Protein AF-A0A3D3KKY5-F1 (afdb_monomer_lite)

Radius of gyration: 15.51 Å; chains: 1; bounding box: 36×43×37 Å

Foldseek 3Di:
DDDPDDPVVLVVLLVCCVVPVAGPLVVQLPPAPPLQFLDDDPQQWTKGQGQPHQEFLKIKTGHPDAQFQAPVPDDPVSVVRVVVSCVLSVVLLCVVQVVLVHDWDWDKDWGGGPSGHTMIIIGTCSDDDDPCVVVVHGDYPDGSNVSSVSSNVRRD

Structure (mmCIF, N/CA/C/O backbone):
data_AF-A0A3D3KKY5-F1
#
_entry.id   AF-A0A3D3KKY5-F1
#
loop_
_atom_site.group_PDB
_atom_site.id
_atom_site.type_symbol
_atom_site.label_atom_id
_atom_site.label_alt_id
_atom_site.label_comp_id
_atom_site.label_asym_id
_atom_site.label_entity_id
_atom_site.label_seq_id
_atom_site.pdbx_PDB_ins_code
_atom_site.Cartn_x
_atom_site.Cartn_y
_atom_site.Cartn_z
_atom_site.occupancy
_atom_site.B_iso_or_equiv
_atom_site.auth_seq_id
_atom_site.auth_comp_id
_atom_site.auth_asym_id
_atom_site.auth_atom_id
_atom_site.pdbx_PDB_model_num
ATOM 1 N N . MET A 1 1 ? 15.206 19.505 8.823 1.00 45.88 1 MET A N 1
ATOM 2 C CA . MET A 1 1 ? 14.546 20.657 8.173 1.00 45.88 1 MET A CA 1
ATOM 3 C C . MET A 1 1 ? 13.128 20.709 8.716 1.00 45.88 1 MET A C 1
ATOM 5 O O . MET A 1 1 ? 12.367 19.796 8.438 1.00 45.88 1 MET A O 1
ATOM 9 N N . HIS A 1 2 ? 12.813 21.689 9.562 1.00 54.50 2 HIS A N 1
ATOM 10 C CA . HIS A 1 2 ? 11.450 21.913 10.048 1.00 54.50 2 HIS A CA 1
ATOM 11 C C . HIS A 1 2 ? 10.871 23.078 9.248 1.00 54.50 2 HIS A C 1
ATOM 13 O O . HIS A 1 2 ? 11.474 24.147 9.204 1.00 54.50 2 HIS A O 1
ATOM 19 N N . THR A 1 3 ? 9.758 22.837 8.564 1.00 71.75 3 THR A N 1
ATOM 20 C CA . THR A 1 3 ? 9.011 23.839 7.799 1.00 71.75 3 THR A CA 1
ATOM 21 C C . THR A 1 3 ? 7.649 24.028 8.457 1.00 71.75 3 THR A C 1
ATOM 23 O O . THR A 1 3 ? 7.093 23.084 9.013 1.00 71.75 3 THR A O 1
ATOM 26 N N . ASN A 1 4 ? 7.129 25.253 8.428 1.00 79.50 4 ASN A N 1
ATOM 27 C CA . ASN A 1 4 ? 5.775 25.591 8.873 1.00 79.50 4 ASN A CA 1
ATOM 28 C C . ASN A 1 4 ? 4.714 25.306 7.794 1.00 79.50 4 ASN A C 1
ATOM 30 O O . ASN A 1 4 ? 3.534 25.573 8.008 1.00 79.50 4 ASN A O 1
ATOM 34 N N . ILE A 1 5 ? 5.132 24.796 6.634 1.00 83.00 5 ILE A N 1
ATOM 35 C CA . ILE A 1 5 ? 4.241 24.403 5.547 1.00 83.00 5 ILE A CA 1
ATOM 36 C C . ILE A 1 5 ? 3.731 22.993 5.837 1.00 83.00 5 ILE A C 1
ATOM 38 O O . ILE A 1 5 ? 4.520 22.054 5.978 1.00 83.00 5 ILE A O 1
ATOM 42 N N . LYS A 1 6 ? 2.405 22.851 5.922 1.00 83.25 6 LYS A N 1
ATOM 43 C CA . LYS A 1 6 ? 1.751 21.552 6.068 1.00 83.25 6 LYS A CA 1
ATOM 44 C C . LYS A 1 6 ? 2.103 20.676 4.852 1.00 83.25 6 LYS A C 1
ATOM 46 O O . LYS A 1 6 ? 2.040 21.153 3.720 1.00 83.25 6 LYS A O 1
ATOM 51 N N . PRO A 1 7 ? 2.494 19.404 5.044 1.00 84.75 7 PRO A N 1
ATOM 52 C CA . PRO A 1 7 ? 2.728 18.510 3.920 1.00 84.75 7 PRO A CA 1
ATOM 53 C C . PRO A 1 7 ? 1.460 18.339 3.081 1.00 84.75 7 PRO A C 1
ATOM 55 O O . PRO A 1 7 ? 0.400 18.034 3.622 1.00 84.75 7 PRO A O 1
ATOM 58 N N . ARG A 1 8 ? 1.587 18.430 1.754 1.00 84.62 8 ARG A N 1
ATOM 59 C CA . ARG A 1 8 ? 0.466 18.278 0.809 1.00 84.62 8 ARG A CA 1
ATOM 60 C C . ARG A 1 8 ? -0.375 17.017 1.051 1.00 84.62 8 ARG A C 1
ATOM 62 O O . ARG A 1 8 ? -1.586 17.061 0.913 1.00 84.62 8 ARG A O 1
ATOM 69 N N . ARG A 1 9 ? 0.239 15.897 1.452 1.00 85.31 9 ARG A N 1
ATOM 70 C CA . ARG A 1 9 ? -0.506 14.655 1.743 1.00 85.31 9 ARG A CA 1
ATOM 71 C C . ARG A 1 9 ? -1.465 14.780 2.925 1.00 85.31 9 ARG A C 1
ATOM 73 O O . ARG A 1 9 ? -2.542 14.206 2.879 1.00 85.31 9 ARG A O 1
ATOM 80 N N . VAL A 1 10 ? -1.099 15.565 3.937 1.00 86.50 10 VAL A N 1
ATOM 81 C CA . VAL A 1 10 ? -1.983 15.867 5.072 1.00 86.50 10 VAL A CA 1
ATOM 82 C C . VAL A 1 10 ? -3.180 16.686 4.585 1.00 86.50 10 VAL A C 1
ATOM 84 O O . VAL A 1 10 ? -4.308 16.398 4.963 1.00 86.50 10 VAL A O 1
ATOM 87 N N . GLU A 1 11 ? -2.955 17.669 3.707 1.00 88.00 11 GLU A N 1
ATOM 88 C CA . GLU A 1 11 ? -4.035 18.460 3.096 1.00 88.00 11 GLU A CA 1
ATOM 89 C C . GLU A 1 11 ? -4.955 17.604 2.214 1.00 88.00 11 GLU A C 1
ATOM 91 O O . GLU A 1 11 ? -6.171 17.777 2.245 1.00 88.00 11 GLU A O 1
ATOM 96 N N . GLU A 1 12 ? -4.394 16.660 1.452 1.00 88.12 12 GLU A N 1
ATOM 97 C CA . GLU A 1 12 ? -5.153 15.720 0.620 1.00 88.12 12 GLU A CA 1
ATOM 98 C C . GLU A 1 12 ? -6.042 14.798 1.472 1.00 88.12 12 GLU A C 1
ATOM 100 O O . GLU A 1 12 ? -7.227 14.657 1.168 1.00 88.12 12 GLU A O 1
ATOM 105 N N . ASP A 1 13 ? -5.516 14.230 2.562 1.00 88.00 13 ASP A N 1
ATOM 106 C CA . ASP A 1 13 ? -6.287 13.385 3.484 1.00 88.00 13 ASP A CA 1
ATOM 107 C C . ASP A 1 13 ? -7.379 14.191 4.224 1.00 88.00 13 ASP A C 1
ATOM 109 O O . ASP A 1 13 ? -8.525 13.743 4.340 1.00 88.00 13 ASP A O 1
ATOM 113 N N . GLU A 1 14 ? -7.069 15.411 4.684 1.00 88.44 14 GLU A N 1
ATOM 114 C CA . GLU A 1 14 ? -8.055 16.319 5.293 1.00 88.44 14 GLU A CA 1
ATOM 115 C C . GLU A 1 14 ? -9.165 16.686 4.307 1.00 88.44 14 GLU A C 1
ATOM 117 O O . GLU A 1 14 ? -10.349 16.612 4.652 1.00 88.44 14 GLU A O 1
ATOM 122 N N . GLY A 1 15 ? -8.787 17.058 3.083 1.00 89.56 15 GLY A N 1
ATOM 123 C CA . GLY A 1 15 ? -9.713 17.399 2.013 1.00 89.56 15 GLY A CA 1
ATOM 124 C C . GLY A 1 15 ? -10.599 16.217 1.631 1.00 89.56 15 GLY A C 1
ATOM 125 O O . GLY A 1 15 ? -11.807 16.386 1.472 1.00 89.56 15 GLY A O 1
ATOM 126 N N . PHE A 1 16 ? -10.042 15.004 1.559 1.00 90.00 16 PHE A N 1
ATOM 127 C CA . PHE A 1 16 ? -10.818 13.787 1.325 1.00 90.00 16 PHE A CA 1
ATOM 128 C C . PHE A 1 16 ? -11.897 13.613 2.397 1.00 90.00 16 PHE A C 1
ATOM 130 O O . PHE A 1 16 ? -13.079 13.464 2.078 1.00 90.00 16 PHE A O 1
ATOM 137 N N . ARG A 1 17 ? -11.524 13.719 3.676 1.00 87.88 17 ARG A N 1
ATOM 138 C CA . ARG A 1 17 ? -12.484 13.593 4.776 1.00 87.88 17 ARG A CA 1
ATOM 139 C C . ARG A 1 17 ? -13.569 14.666 4.733 1.00 87.88 17 ARG A C 1
ATOM 141 O O . ARG A 1 17 ? -14.735 14.346 4.946 1.00 87.88 17 ARG A O 1
ATOM 148 N N . GLN A 1 18 ? -13.207 15.919 4.461 1.00 89.31 18 GLN A N 1
ATOM 149 C CA . GLN A 1 18 ? -14.170 17.022 4.362 1.00 89.31 18 GLN A CA 1
ATOM 150 C C . GLN A 1 18 ? -15.166 16.816 3.214 1.00 89.31 18 GLN A C 1
ATOM 152 O O . GLN A 1 18 ? -16.355 17.069 3.388 1.00 89.31 18 GLN A O 1
ATOM 157 N N . ASN A 1 19 ? -14.695 16.320 2.068 1.00 90.88 19 ASN A N 1
ATOM 158 C CA . ASN A 1 19 ? -15.517 16.153 0.871 1.00 90.88 19 ASN A CA 1
ATOM 159 C C . ASN A 1 19 ? -16.406 14.901 0.914 1.00 90.88 19 ASN A C 1
ATOM 161 O O . ASN A 1 19 ? -17.516 14.926 0.387 1.00 90.88 19 ASN A O 1
ATOM 165 N N . PHE A 1 20 ? -15.931 13.809 1.523 1.00 88.50 20 PHE A N 1
ATOM 166 C CA . PHE A 1 20 ? -16.614 12.509 1.496 1.00 88.50 20 PHE A CA 1
ATOM 167 C C . PHE A 1 20 ? -17.205 12.077 2.844 1.00 88.50 20 PHE A C 1
ATOM 169 O O . PHE A 1 20 ? -17.871 11.045 2.904 1.00 88.50 20 PHE A O 1
ATOM 176 N N . GLY A 1 21 ? -16.966 12.824 3.927 1.00 87.56 21 GLY A N 1
ATOM 177 C CA . GLY A 1 21 ? -17.506 12.532 5.261 1.00 87.56 21 GLY A CA 1
ATOM 178 C C . GLY A 1 21 ? -16.975 11.243 5.902 1.00 87.56 21 GLY A C 1
ATOM 179 O O . GLY A 1 21 ? -17.534 10.782 6.892 1.00 87.56 21 GLY A O 1
ATOM 180 N N . GLN A 1 22 ? -15.913 10.653 5.350 1.00 87.38 22 GLN A N 1
ATOM 181 C CA . GLN A 1 22 ? -15.282 9.417 5.820 1.00 87.38 22 GLN A CA 1
ATOM 182 C C . GLN A 1 22 ? -13.762 9.507 5.666 1.00 87.38 22 GLN A C 1
ATOM 184 O O . GLN A 1 22 ? -13.264 10.285 4.852 1.00 87.38 22 GLN A O 1
ATOM 189 N N . ASN A 1 23 ? -13.016 8.711 6.429 1.00 86.69 23 ASN A N 1
ATOM 190 C CA . ASN A 1 23 ? -11.568 8.628 6.262 1.00 86.69 23 ASN A CA 1
ATOM 191 C C . ASN A 1 23 ? -11.185 7.786 5.034 1.00 86.69 23 ASN A C 1
ATOM 193 O O . ASN A 1 23 ? -11.965 6.977 4.521 1.00 86.69 23 ASN A O 1
ATOM 197 N N . PHE A 1 24 ? -9.956 7.986 4.565 1.00 89.00 24 PHE A N 1
ATOM 198 C CA . PHE A 1 24 ? -9.461 7.320 3.367 1.00 89.00 24 PHE A CA 1
ATOM 199 C C . PHE A 1 24 ? -9.229 5.816 3.559 1.00 89.00 24 PHE A C 1
ATOM 201 O O . PHE A 1 24 ? -9.492 5.048 2.635 1.00 89.00 24 PHE A O 1
ATOM 208 N N . SER A 1 25 ? -8.783 5.371 4.740 1.00 89.50 25 SER A N 1
ATOM 209 C CA . SER A 1 25 ? -8.558 3.944 5.014 1.00 89.50 25 SER A CA 1
ATOM 210 C C . SER A 1 25 ? -9.845 3.117 4.922 1.00 89.50 25 SER A C 1
ATOM 212 O O . SER A 1 25 ? -9.844 2.044 4.323 1.00 89.50 25 SER A O 1
ATOM 214 N N . ASP A 1 26 ? -10.959 3.626 5.442 1.00 88.31 26 ASP A N 1
ATOM 215 C CA . ASP A 1 26 ? -12.263 2.961 5.389 1.00 88.31 26 ASP A CA 1
ATOM 216 C C . ASP A 1 26 ? -12.826 2.989 3.970 1.00 88.31 26 ASP A C 1
ATOM 218 O O . ASP A 1 26 ? -13.361 1.988 3.489 1.00 88.31 26 ASP A O 1
ATOM 222 N N . TYR A 1 27 ? -12.660 4.118 3.274 1.00 91.62 27 TYR A N 1
ATOM 223 C CA . TYR A 1 27 ? -13.024 4.225 1.867 1.00 91.62 27 TYR A CA 1
ATOM 224 C C . TYR A 1 27 ? -12.283 3.183 1.025 1.00 91.62 27 TYR A C 1
ATOM 226 O O . TYR A 1 27 ? -12.919 2.410 0.311 1.00 91.62 27 TYR A O 1
ATOM 234 N N .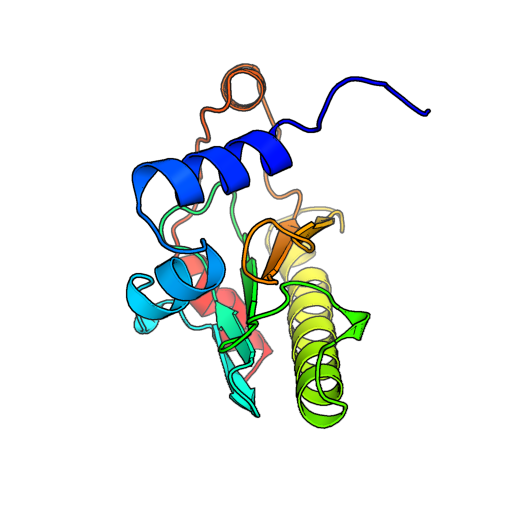 ILE A 1 28 ? -10.952 3.110 1.127 1.00 93.31 28 ILE A N 1
ATOM 235 C CA . ILE A 1 28 ? -10.168 2.213 0.276 1.00 93.31 28 ILE A CA 1
ATOM 236 C C . ILE A 1 28 ? -10.413 0.740 0.620 1.00 93.31 28 ILE A C 1
ATOM 238 O O . ILE A 1 28 ? -10.414 -0.096 -0.277 1.00 93.31 28 ILE A O 1
ATOM 242 N N . LEU A 1 29 ? -10.694 0.402 1.883 1.00 91.56 29 LEU A N 1
ATOM 243 C CA . LEU A 1 29 ? -11.071 -0.962 2.270 1.00 91.56 29 LEU A CA 1
ATOM 244 C C . LEU A 1 29 ? -12.403 -1.419 1.667 1.00 91.56 29 LEU A C 1
ATOM 246 O O . LEU A 1 29 ? -12.591 -2.627 1.498 1.00 91.56 29 LEU A O 1
ATOM 250 N N . ARG A 1 30 ? -13.318 -0.484 1.383 1.00 91.81 30 ARG A N 1
ATOM 251 C CA . ARG A 1 30 ? -14.632 -0.761 0.791 1.00 91.81 30 ARG A CA 1
ATOM 252 C C . ARG A 1 30 ? -14.602 -0.731 -0.735 1.00 91.81 30 ARG A C 1
ATOM 254 O O . ARG A 1 30 ? -15.181 -1.611 -1.360 1.00 91.81 30 ARG A O 1
ATOM 261 N N . GLU A 1 31 ? -13.955 0.277 -1.313 1.00 95.38 31 GLU A N 1
ATOM 262 C CA . GLU A 1 31 ? -14.016 0.544 -2.754 1.00 95.38 31 GLU A CA 1
ATOM 263 C C . GLU A 1 31 ? -12.904 -0.144 -3.554 1.00 95.38 31 GLU A C 1
ATOM 265 O O . GLU A 1 31 ? -13.049 -0.318 -4.763 1.00 95.38 31 GLU A O 1
ATOM 270 N N . ASN A 1 32 ? -11.781 -0.531 -2.933 1.00 97.19 32 ASN A N 1
ATOM 271 C CA . ASN A 1 32 ? -10.720 -1.205 -3.679 1.00 97.19 32 ASN A CA 1
ATOM 272 C C . ASN A 1 32 ? -11.191 -2.602 -4.121 1.00 97.19 32 ASN A C 1
ATOM 274 O O . ASN A 1 32 ? -11.586 -3.398 -3.262 1.00 97.19 32 ASN A O 1
ATOM 278 N N . PRO A 1 33 ? -11.115 -2.941 -5.423 1.00 97.19 33 PRO A N 1
ATOM 279 C CA . PRO A 1 33 ? -11.511 -4.256 -5.911 1.00 97.19 33 PRO A CA 1
ATOM 280 C C . PRO A 1 33 ? -10.806 -5.383 -5.154 1.00 97.19 33 PRO A C 1
ATOM 282 O O . PRO A 1 33 ? -9.586 -5.370 -4.985 1.00 97.19 33 PRO A O 1
ATOM 285 N N . GLY A 1 34 ? -11.571 -6.389 -4.717 1.00 95.94 34 GLY A N 1
ATOM 286 C CA . GLY A 1 34 ? -11.035 -7.500 -3.921 1.00 95.94 34 GLY A CA 1
ATOM 287 C C . GLY A 1 34 ? -9.965 -8.314 -4.655 1.00 95.94 34 GLY A C 1
ATOM 288 O O . GLY A 1 34 ? -9.063 -8.874 -4.031 1.00 95.94 34 GLY A O 1
ATOM 289 N N . GLU A 1 35 ? -10.003 -8.323 -5.988 1.00 97.06 35 GLU A N 1
ATOM 290 C CA . GLU A 1 35 ? -8.968 -8.939 -6.817 1.00 97.06 35 GLU A CA 1
ATOM 291 C C . GLU A 1 35 ? -7.593 -8.279 -6.647 1.00 97.06 35 GLU A C 1
ATOM 293 O O . GLU A 1 35 ? -6.589 -8.973 -6.819 1.00 97.06 35 GLU A O 1
ATOM 298 N N . TYR A 1 36 ? -7.536 -7.016 -6.196 1.00 98.00 36 TYR A N 1
ATOM 299 C CA . TYR A 1 36 ? -6.301 -6.288 -5.888 1.00 98.00 36 TYR A CA 1
ATOM 300 C C . TYR A 1 36 ? -5.807 -6.444 -4.445 1.00 98.00 36 TYR A C 1
ATOM 302 O O . TYR A 1 36 ? -4.801 -5.844 -4.053 1.00 98.00 36 TYR A O 1
ATOM 310 N N . THR A 1 37 ? -6.460 -7.283 -3.642 1.00 97.69 37 THR A N 1
ATOM 311 C CA . THR A 1 37 ? -5.953 -7.657 -2.320 1.00 97.69 37 THR A CA 1
ATOM 312 C C . THR A 1 37 ? -4.809 -8.650 -2.462 1.00 97.69 37 THR A C 1
ATOM 314 O O . THR A 1 37 ? -5.024 -9.811 -2.794 1.00 97.69 37 THR A O 1
ATOM 317 N N . ILE A 1 38 ? -3.578 -8.239 -2.173 1.00 97.81 38 ILE A N 1
ATOM 318 C CA . ILE A 1 38 ? -2.422 -9.142 -2.206 1.00 97.81 38 ILE A CA 1
ATOM 319 C C . ILE A 1 38 ? -2.604 -10.244 -1.160 1.00 97.81 38 ILE A C 1
ATOM 321 O O . ILE A 1 38 ? -2.487 -11.425 -1.487 1.00 97.81 38 ILE A O 1
ATOM 325 N N . LYS A 1 39 ? -2.896 -9.849 0.086 1.00 97.75 39 LYS A N 1
ATOM 326 C CA . LYS A 1 39 ? -3.037 -10.757 1.227 1.00 97.75 39 LYS A CA 1
ATOM 327 C C . LYS A 1 39 ? -3.857 -10.119 2.344 1.00 97.75 39 LYS A C 1
ATOM 329 O O . LYS A 1 39 ? -3.625 -8.966 2.713 1.00 97.75 39 LYS A O 1
ATOM 334 N N . GLU A 1 40 ? -4.772 -10.895 2.910 1.00 96.75 40 GLU A N 1
ATOM 335 C CA . GLU A 1 40 ? -5.437 -10.560 4.167 1.00 96.75 40 GLU A CA 1
ATOM 336 C C . GLU A 1 40 ? -4.673 -11.187 5.335 1.00 96.75 40 GLU A C 1
ATOM 338 O O . GLU A 1 40 ? -4.241 -12.340 5.272 1.00 96.75 40 GLU A O 1
ATOM 343 N N . TYR A 1 41 ? -4.488 -10.410 6.397 1.00 95.19 41 TYR A N 1
ATOM 344 C CA . TYR A 1 41 ? -3.942 -10.883 7.664 1.00 95.19 41 TYR A CA 1
ATOM 345 C C . TYR A 1 41 ? -5.094 -10.981 8.679 1.00 95.19 41 TYR A C 1
ATOM 347 O O . TYR A 1 41 ? -6.251 -11.159 8.303 1.00 95.19 41 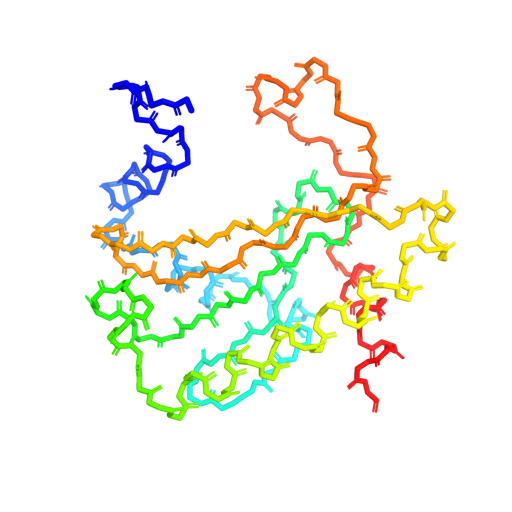TYR A O 1
ATOM 355 N N . GLY A 1 42 ? -4.808 -10.883 9.978 1.00 92.88 42 GLY A N 1
ATOM 356 C CA . GLY A 1 42 ? -5.841 -10.796 11.011 1.00 92.88 42 GLY A CA 1
ATOM 357 C C . GLY A 1 42 ? -6.125 -9.361 11.459 1.00 92.88 42 GLY A C 1
ATOM 358 O O . GLY A 1 42 ? -5.390 -8.430 11.134 1.00 92.88 42 GLY A O 1
ATOM 359 N N . HIS A 1 43 ? -7.197 -9.198 12.242 1.00 91.50 43 HIS A N 1
ATOM 360 C CA . HIS A 1 43 ? -7.624 -7.920 12.838 1.00 91.50 43 HIS A CA 1
ATOM 361 C C . HIS A 1 43 ? -7.736 -6.764 11.835 1.00 91.50 43 HIS A C 1
ATOM 363 O O . HIS A 1 43 ? -7.287 -5.654 12.104 1.00 91.50 43 HIS A O 1
ATOM 369 N N . GLY A 1 44 ? -8.319 -7.038 10.665 1.00 91.44 44 GLY A N 1
ATOM 370 C CA . GLY A 1 44 ? -8.606 -6.002 9.675 1.00 91.44 44 GLY A CA 1
ATOM 371 C C . GLY A 1 44 ? -7.384 -5.454 8.937 1.00 91.44 44 GLY A C 1
ATOM 372 O O . GLY A 1 44 ? -7.524 -4.482 8.203 1.00 91.44 44 GLY A O 1
ATOM 373 N N . VAL A 1 45 ? -6.200 -6.054 9.105 1.00 95.12 45 VAL A N 1
ATOM 374 C CA . VAL A 1 45 ? -4.993 -5.671 8.364 1.00 95.12 45 VAL A CA 1
ATOM 375 C C . VAL A 1 45 ? -5.002 -6.330 6.984 1.00 95.12 45 VAL A C 1
ATOM 377 O O . VAL A 1 45 ? -5.047 -7.559 6.869 1.00 95.12 45 VAL A O 1
ATOM 380 N N . ARG A 1 46 ? -4.912 -5.524 5.925 1.00 96.69 46 ARG A N 1
ATOM 381 C CA . ARG A 1 46 ? -4.828 -5.984 4.531 1.00 96.69 46 ARG A CA 1
ATOM 382 C C . ARG A 1 46 ? -3.641 -5.351 3.819 1.00 96.69 46 ARG A C 1
ATOM 384 O O . ARG A 1 46 ? -3.405 -4.155 3.957 1.00 96.69 46 ARG A O 1
ATOM 391 N N . LEU A 1 47 ? -2.931 -6.149 3.027 1.00 98.06 47 LEU A N 1
ATOM 392 C CA . LEU A 1 47 ? -1.967 -5.669 2.039 1.00 98.06 47 LEU A CA 1
ATOM 393 C C . LEU A 1 47 ? -2.651 -5.674 0.669 1.00 98.06 47 LEU A C 1
ATOM 395 O O . LEU A 1 47 ? -3.114 -6.722 0.212 1.00 98.06 47 LEU A O 1
ATOM 399 N N . ILE A 1 48 ? -2.721 -4.514 0.024 1.00 98.12 48 ILE A N 1
ATOM 400 C CA . ILE A 1 48 ? -3.438 -4.304 -1.238 1.00 98.12 48 ILE A CA 1
ATOM 401 C C . ILE A 1 48 ? -2.556 -3.577 -2.255 1.00 98.12 48 ILE A C 1
ATOM 403 O O . ILE A 1 48 ? -1.605 -2.889 -1.887 1.00 98.12 48 ILE A O 1
ATOM 407 N N . VAL A 1 49 ? -2.917 -3.677 -3.530 1.00 98.06 49 VAL A N 1
ATOM 408 C CA . VAL A 1 49 ? -2.538 -2.691 -4.548 1.00 98.06 49 VAL A CA 1
ATOM 409 C C . VAL A 1 49 ? -3.739 -1.763 -4.757 1.00 98.06 49 VAL A C 1
ATOM 411 O O . VAL A 1 49 ? -4.847 -2.264 -4.967 1.00 98.06 49 VAL A O 1
ATOM 414 N N . PRO A 1 50 ? -3.580 -0.432 -4.678 1.00 97.00 50 PRO A N 1
ATOM 415 C CA . PRO A 1 50 ? -4.684 0.480 -4.949 1.00 97.00 50 PRO A CA 1
ATOM 416 C C . PRO A 1 50 ? -5.014 0.523 -6.445 1.00 97.00 50 PRO A C 1
ATOM 418 O O . PRO A 1 50 ? -4.113 0.584 -7.284 1.00 97.00 50 PRO A O 1
ATOM 421 N N . TYR A 1 51 ? -6.306 0.591 -6.783 1.00 95.62 51 TYR A N 1
ATOM 422 C CA . TYR A 1 51 ? -6.773 0.700 -8.175 1.00 95.62 51 TYR A CA 1
ATOM 423 C C . TYR A 1 51 ? -6.274 1.964 -8.910 1.00 95.62 51 TYR A C 1
ATOM 425 O O . TYR A 1 51 ? -6.239 1.990 -10.135 1.00 95.62 51 TYR A O 1
ATOM 433 N N . PHE A 1 52 ? -5.847 2.997 -8.177 1.00 93.19 52 PHE A N 1
ATOM 434 C CA . PHE A 1 52 ? -5.243 4.244 -8.683 1.00 93.19 52 PHE A CA 1
ATOM 435 C C . PHE A 1 52 ? -3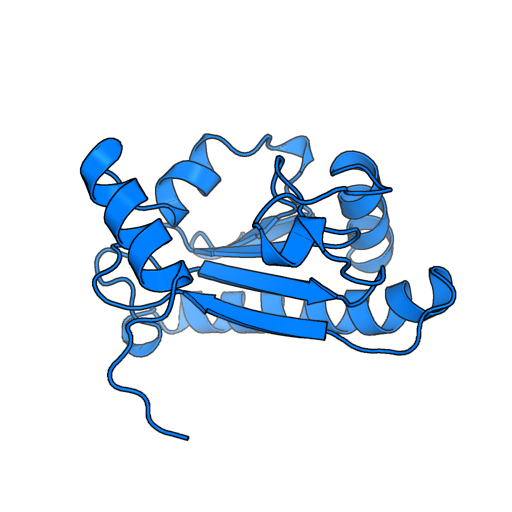.716 4.274 -8.489 1.00 93.19 52 PHE A C 1
ATOM 437 O O . PHE A 1 52 ? -3.128 5.265 -8.051 1.00 93.19 52 PHE A O 1
ATOM 444 N N . MET A 1 53 ? -3.045 3.159 -8.765 1.00 93.12 53 MET A N 1
ATOM 445 C CA . MET A 1 53 ? -1.596 3.035 -8.636 1.00 93.12 53 MET A CA 1
ATOM 446 C C . MET A 1 53 ? -0.831 4.178 -9.339 1.00 93.12 53 MET A C 1
ATOM 448 O O . MET A 1 53 ? -0.998 4.427 -10.528 1.00 93.12 53 MET A O 1
ATOM 452 N N . ARG A 1 54 ? 0.059 4.855 -8.598 1.00 89.44 54 ARG A N 1
ATOM 453 C CA . ARG A 1 54 ? 0.841 6.001 -9.109 1.00 89.44 54 ARG A CA 1
ATOM 454 C C . ARG A 1 54 ? 2.103 5.590 -9.868 1.00 89.44 54 ARG A C 1
ATOM 456 O O . ARG A 1 54 ? 2.650 6.371 -10.634 1.00 89.44 54 ARG A O 1
ATOM 463 N N . ARG A 1 55 ? 2.610 4.394 -9.582 1.00 91.25 55 ARG A N 1
ATOM 464 C CA . ARG A 1 55 ? 3.843 3.815 -10.127 1.00 91.25 55 ARG A CA 1
ATOM 465 C C . ARG A 1 55 ? 3.790 2.293 -9.949 1.00 91.25 55 ARG A C 1
ATOM 467 O O . ARG A 1 55 ? 3.150 1.867 -8.988 1.00 91.25 55 ARG A O 1
ATOM 474 N N . PRO A 1 56 ? 4.444 1.494 -10.804 1.00 94.31 56 PRO A N 1
ATOM 475 C CA . PRO A 1 56 ? 4.499 0.043 -10.635 1.00 94.31 56 PRO A CA 1
ATOM 476 C C . PRO A 1 56 ? 4.873 -0.380 -9.205 1.00 94.31 56 PRO A C 1
ATOM 478 O O . PRO A 1 56 ? 5.684 0.276 -8.553 1.00 94.31 56 PRO A O 1
ATOM 481 N N . LEU A 1 57 ? 4.279 -1.475 -8.721 1.00 95.62 57 LEU A N 1
ATOM 482 C CA . LEU A 1 57 ? 4.489 -1.995 -7.362 1.00 95.62 57 LEU A CA 1
ATOM 483 C C . LEU A 1 57 ? 4.090 -1.034 -6.224 1.00 95.62 57 LEU A C 1
ATOM 485 O O . LEU A 1 57 ? 4.532 -1.209 -5.092 1.00 95.62 57 LEU A O 1
ATOM 489 N N . HIS A 1 58 ? 3.241 -0.031 -6.477 1.00 96.25 58 HIS A N 1
ATOM 490 C CA . HIS A 1 58 ? 2.598 0.694 -5.381 1.00 96.25 58 HIS A CA 1
ATOM 491 C C . HIS A 1 58 ? 1.751 -0.290 -4.570 1.00 96.25 58 HIS A C 1
ATOM 493 O O . HIS A 1 58 ? 0.828 -0.905 -5.103 1.00 96.25 58 HIS A O 1
ATOM 499 N N . ALA A 1 59 ? 2.042 -0.415 -3.282 1.00 97.75 59 ALA A N 1
ATOM 500 C CA . ALA A 1 59 ? 1.255 -1.224 -2.367 1.00 97.75 59 ALA A CA 1
ATOM 501 C C . ALA A 1 59 ? 0.817 -0.391 -1.166 1.00 97.75 59 ALA A C 1
ATOM 503 O O . ALA A 1 59 ? 1.453 0.604 -0.818 1.00 97.75 59 ALA A O 1
ATOM 504 N N . MET A 1 60 ? -0.264 -0.813 -0.521 1.00 97.69 60 MET A N 1
ATOM 505 C CA . MET A 1 60 ? -0.755 -0.205 0.704 1.00 97.69 60 MET A CA 1
ATOM 506 C C . MET A 1 60 ? -1.015 -1.266 1.766 1.00 97.69 60 MET A C 1
ATOM 508 O O . MET A 1 60 ? -1.604 -2.306 1.472 1.00 97.69 60 MET A O 1
ATOM 512 N N . ILE A 1 61 ? -0.620 -0.987 3.007 1.00 97.31 61 ILE A N 1
ATOM 513 C CA . ILE A 1 61 ? -1.116 -1.719 4.173 1.00 97.31 61 ILE A CA 1
ATOM 514 C C . ILE A 1 61 ? -2.213 -0.872 4.800 1.00 97.31 61 ILE A C 1
ATOM 516 O O . ILE A 1 61 ? -1.965 0.258 5.217 1.00 97.31 61 ILE A O 1
ATOM 520 N N . VAL A 1 62 ? -3.422 -1.414 4.856 1.00 95.00 62 VAL A N 1
ATOM 521 C CA . VAL A 1 62 ? -4.596 -0.720 5.384 1.00 95.00 62 VAL A CA 1
ATOM 522 C C . VAL A 1 62 ? -5.133 -1.497 6.573 1.00 95.00 62 VAL A C 1
ATOM 524 O O . VAL A 1 62 ? -5.136 -2.730 6.569 1.00 95.00 62 VAL A O 1
ATOM 527 N N . VAL A 1 63 ? -5.549 -0.773 7.605 1.00 91.94 63 VAL A N 1
ATOM 528 C CA . VAL A 1 63 ? -6.028 -1.336 8.865 1.00 91.94 63 VAL A CA 1
ATOM 529 C C . VAL A 1 63 ? -7.470 -0.886 9.071 1.00 91.94 63 VAL A C 1
ATOM 531 O O . VAL A 1 63 ? -7.740 0.313 9.114 1.00 91.94 63 VAL A O 1
ATOM 534 N N . ALA A 1 64 ? -8.389 -1.845 9.165 1.00 85.56 64 ALA A N 1
ATOM 535 C CA . ALA A 1 64 ? -9.797 -1.572 9.439 1.00 85.56 64 ALA A CA 1
ATOM 536 C C . ALA A 1 64 ? -10.014 -1.105 10.888 1.00 85.56 64 ALA A C 1
ATOM 538 O O . ALA A 1 64 ? -9.296 -1.543 11.786 1.00 85.56 64 ALA A O 1
ATOM 539 N N . ASP A 1 65 ? -11.051 -0.288 11.100 1.00 69.94 65 ASP A N 1
ATOM 540 C CA . ASP A 1 65 ? -11.528 0.151 12.422 1.00 69.94 65 ASP A CA 1
ATOM 541 C C . ASP A 1 65 ? -10.476 0.914 13.252 1.00 69.94 65 ASP A C 1
ATOM 543 O O . ASP A 1 65 ? -10.106 0.543 14.366 1.00 69.94 65 ASP A O 1
ATOM 547 N N . ASN A 1 66 ? -9.982 2.020 12.688 1.00 64.81 66 ASN A N 1
ATOM 548 C CA . ASN A 1 66 ? -9.008 2.901 13.331 1.00 64.81 66 ASN A CA 1
ATOM 549 C C . ASN A 1 66 ? -9.627 4.232 13.752 1.00 64.81 66 ASN A C 1
ATOM 551 O O . ASN A 1 66 ? -9.202 5.294 13.302 1.00 64.81 66 ASN A O 1
ATOM 555 N N . SER A 1 67 ? -10.582 4.171 14.683 1.00 64.44 67 SER A N 1
ATOM 556 C CA . SER A 1 67 ? -11.267 5.344 15.259 1.00 64.44 67 SER A CA 1
ATOM 557 C C . SER A 1 67 ? -10.335 6.475 15.714 1.00 64.44 67 SER A C 1
ATOM 559 O O . SER A 1 67 ? -10.738 7.635 15.716 1.00 64.44 67 SER A O 1
ATOM 561 N N . SER A 1 68 ? -9.087 6.157 16.071 1.00 71.31 68 SER A N 1
ATOM 562 C CA . SER A 1 68 ? -8.098 7.145 16.495 1.00 71.31 68 SER A CA 1
ATOM 563 C C . SER A 1 68 ? -7.079 7.536 15.420 1.00 71.31 68 SER A C 1
ATOM 565 O O . SER A 1 68 ? -6.437 8.565 15.561 1.00 71.31 68 SER A O 1
ATOM 567 N N . GLY A 1 69 ? -6.889 6.728 14.372 1.00 84.44 69 GLY A N 1
ATOM 568 C CA . GLY A 1 69 ? -5.910 6.992 13.315 1.00 84.44 69 GLY A CA 1
ATOM 569 C C . GLY A 1 69 ? -4.432 7.005 13.735 1.00 84.44 69 GLY A C 1
ATOM 570 O O . GLY A 1 69 ? -3.603 7.300 12.885 1.00 84.44 69 GLY A O 1
ATOM 571 N N . TYR A 1 70 ? -4.063 6.684 14.982 1.00 89.31 70 TYR A N 1
ATOM 572 C CA . TYR A 1 70 ? -2.663 6.703 15.444 1.00 89.31 70 TYR A CA 1
ATOM 573 C C . TYR A 1 70 ? -2.068 5.301 15.608 1.00 89.31 70 TYR A C 1
ATOM 575 O O . TYR A 1 70 ? -2.714 4.402 16.153 1.00 89.31 70 TYR A O 1
ATOM 583 N N . LEU A 1 71 ? -0.786 5.134 15.258 1.00 89.69 71 LEU A N 1
ATOM 584 C CA . LEU A 1 71 ? -0.077 3.855 15.394 1.00 89.69 71 LEU A CA 1
ATOM 585 C C . LEU A 1 71 ? -0.052 3.344 16.846 1.00 89.69 71 LEU A C 1
ATOM 587 O O . LEU A 1 71 ? -0.212 2.151 17.094 1.00 89.69 71 LEU A O 1
ATOM 591 N N . HIS A 1 72 ? 0.118 4.245 17.817 1.00 89.50 72 HIS A N 1
ATOM 592 C CA . HIS A 1 72 ? 0.218 3.894 19.239 1.00 89.50 72 HIS A CA 1
ATOM 593 C C . HIS A 1 72 ? -1.119 3.501 19.887 1.00 89.50 72 HIS A C 1
ATOM 595 O O . HIS A 1 72 ? -1.132 3.010 21.014 1.00 89.50 72 HIS A O 1
ATOM 601 N N . HIS A 1 73 ? -2.236 3.689 19.187 1.00 89.81 73 HIS A N 1
ATOM 602 C CA . HIS A 1 73 ? -3.554 3.244 19.633 1.00 89.81 73 HIS A CA 1
ATOM 603 C C . HIS A 1 73 ? -3.950 1.877 19.066 1.00 89.81 73 HIS A C 1
ATOM 605 O O . HIS A 1 73 ? -4.975 1.324 19.468 1.00 89.81 73 HIS A O 1
ATOM 611 N N . LEU A 1 74 ? -3.159 1.312 18.149 1.00 89.75 74 LEU A N 1
ATOM 612 C CA . LEU A 1 74 ? -3.430 -0.014 17.609 1.00 89.75 74 LEU A CA 1
ATOM 613 C C . LEU A 1 74 ? -3.301 -1.081 18.698 1.00 89.75 74 LEU A C 1
ATOM 615 O O . LEU A 1 74 ? -2.378 -1.071 19.516 1.00 89.75 74 LEU A O 1
ATOM 619 N N . SER A 1 75 ? -4.206 -2.062 18.669 1.00 91.69 75 SER A N 1
ATOM 620 C CA . SER A 1 75 ? -4.111 -3.212 19.566 1.00 91.69 75 SER A CA 1
ATOM 621 C C . SER A 1 75 ? -2.810 -3.985 19.320 1.00 91.69 75 SER A C 1
ATOM 623 O O . SER A 1 75 ? -2.301 -4.043 18.198 1.00 91.69 75 SER A O 1
ATOM 625 N N . LYS A 1 76 ? -2.299 -4.673 20.346 1.00 93.19 76 LYS A N 1
ATOM 626 C CA . LYS A 1 76 ? -1.116 -5.539 20.201 1.00 93.19 76 LYS A CA 1
ATOM 627 C C . LYS A 1 76 ? -1.289 -6.589 19.096 1.00 93.19 76 LYS A C 1
ATOM 629 O O . LYS A 1 76 ? -0.331 -6.925 18.406 1.00 93.19 76 LYS A O 1
ATOM 634 N N . ALA A 1 77 ? -2.505 -7.103 18.920 1.00 93.81 77 ALA A N 1
ATOM 635 C CA . ALA A 1 77 ? -2.793 -8.088 17.887 1.00 93.81 77 ALA A CA 1
ATOM 636 C C . ALA A 1 77 ? -2.764 -7.462 16.481 1.00 93.81 77 ALA A C 1
ATOM 638 O O . ALA A 1 77 ? -2.157 -8.030 15.575 1.00 93.81 77 ALA A O 1
ATOM 639 N N . THR A 1 78 ? -3.326 -6.261 16.320 1.00 93.69 78 THR A N 1
ATOM 640 C CA . THR A 1 78 ? -3.237 -5.471 15.083 1.00 93.69 78 THR A CA 1
ATOM 641 C C . THR A 1 78 ? -1.785 -5.128 14.750 1.00 93.69 78 THR A C 1
ATOM 643 O O . THR A 1 78 ? -1.361 -5.336 13.618 1.00 93.69 78 THR A O 1
ATOM 646 N N . LEU A 1 79 ? -0.987 -4.696 15.736 1.00 94.00 79 LEU A N 1
ATOM 647 C CA . LEU A 1 79 ? 0.444 -4.416 15.561 1.00 94.00 79 LEU A CA 1
ATOM 648 C C . LEU A 1 79 ? 1.225 -5.652 15.098 1.00 94.00 79 LEU A C 1
ATOM 650 O O . LEU A 1 79 ? 2.060 -5.546 14.204 1.00 94.00 79 LEU A O 1
ATOM 654 N N . ASN A 1 80 ? 0.932 -6.838 15.642 1.00 96.75 80 ASN A N 1
ATOM 655 C CA . ASN A 1 80 ? 1.567 -8.077 15.187 1.00 96.75 80 ASN A CA 1
ATOM 656 C C . ASN A 1 80 ? 1.266 -8.363 13.707 1.00 96.75 80 ASN A C 1
ATOM 658 O O . ASN A 1 80 ? 2.179 -8.697 12.952 1.00 96.75 80 ASN A O 1
ATOM 662 N N . TYR A 1 81 ? 0.012 -8.211 13.272 1.00 97.06 81 TYR A N 1
ATOM 663 C CA . TYR A 1 81 ? -0.355 -8.412 11.867 1.00 97.06 81 TYR A CA 1
ATOM 664 C C . TYR A 1 81 ? 0.191 -7.316 10.948 1.00 97.06 81 TYR A C 1
ATOM 666 O O . TYR A 1 81 ? 0.626 -7.628 9.842 1.00 97.06 81 TYR A O 1
ATOM 674 N N . LEU A 1 82 ? 0.267 -6.069 11.418 1.00 95.56 82 LEU A N 1
ATOM 675 C CA . LEU A 1 82 ? 0.952 -4.985 10.716 1.00 95.56 82 LEU A CA 1
ATOM 676 C C . LEU A 1 82 ? 2.435 -5.320 10.503 1.00 95.56 82 LEU A C 1
ATOM 678 O O . LEU A 1 82 ? 2.930 -5.199 9.387 1.00 95.56 82 LEU A O 1
ATOM 682 N N . CYS A 1 83 ? 3.133 -5.826 11.524 1.00 96.75 83 CYS A N 1
ATOM 683 C CA . CYS A 1 83 ? 4.523 -6.277 11.398 1.00 96.75 83 CYS A CA 1
ATOM 684 C C . CYS A 1 83 ? 4.681 -7.407 10.370 1.00 96.75 83 CYS A C 1
ATOM 686 O O . CYS A 1 83 ? 5.637 -7.402 9.594 1.00 96.75 83 CYS A O 1
ATOM 688 N N . LEU A 1 84 ? 3.749 -8.367 10.337 1.00 97.88 84 LEU A N 1
ATOM 689 C CA . LEU A 1 84 ? 3.751 -9.426 9.324 1.00 97.88 84 LEU A CA 1
ATOM 690 C C . LEU A 1 84 ? 3.556 -8.850 7.919 1.00 97.88 84 LEU A C 1
ATOM 692 O O . LEU A 1 84 ? 4.301 -9.224 7.017 1.00 97.88 84 LEU A O 1
ATOM 696 N N . ALA A 1 85 ? 2.628 -7.906 7.751 1.00 97.81 85 ALA A N 1
ATOM 697 C CA . ALA A 1 85 ? 2.394 -7.233 6.479 1.00 97.81 85 ALA A CA 1
ATOM 698 C C . ALA A 1 85 ? 3.618 -6.443 6.003 1.00 97.81 85 ALA A C 1
ATOM 700 O O . ALA A 1 85 ? 4.008 -6.565 4.842 1.00 97.81 85 ALA A O 1
ATOM 701 N N . VAL A 1 86 ? 4.270 -5.702 6.906 1.00 97.31 86 VAL A N 1
ATOM 702 C CA . VAL A 1 86 ? 5.512 -4.971 6.618 1.00 97.31 86 VAL A CA 1
ATOM 703 C C . VAL A 1 86 ? 6.628 -5.925 6.207 1.00 97.31 86 VAL A C 1
ATOM 705 O O . VAL A 1 86 ? 7.296 -5.684 5.201 1.00 97.31 86 VAL A O 1
ATOM 708 N N . ARG A 1 87 ? 6.828 -7.022 6.945 1.00 97.38 87 ARG A N 1
ATOM 709 C CA . ARG A 1 87 ? 7.830 -8.043 6.609 1.00 97.38 87 ARG A CA 1
ATOM 710 C C . ARG A 1 87 ? 7.587 -8.603 5.210 1.00 97.38 87 ARG A C 1
ATOM 712 O O . ARG A 1 87 ? 8.517 -8.682 4.413 1.00 97.38 87 ARG A O 1
ATOM 719 N N . ASP A 1 88 ? 6.353 -9.006 4.940 1.00 98.06 88 ASP A N 1
ATOM 720 C CA . ASP A 1 88 ? 5.951 -9.672 3.707 1.00 98.06 88 ASP A CA 1
ATOM 721 C C . ASP A 1 88 ? 6.145 -8.744 2.494 1.00 98.06 88 ASP A C 1
ATOM 723 O O . ASP A 1 88 ? 6.852 -9.109 1.553 1.00 98.06 88 ASP A O 1
ATOM 727 N N . VAL A 1 89 ? 5.635 -7.506 2.543 1.00 97.62 89 VAL A N 1
ATOM 728 C CA . VAL A 1 89 ? 5.814 -6.550 1.435 1.00 97.62 89 VAL A CA 1
ATOM 729 C C . VAL A 1 89 ? 7.274 -6.122 1.268 1.00 97.62 89 VAL A C 1
ATOM 731 O O . VAL A 1 89 ? 7.738 -6.009 0.138 1.00 97.62 89 VAL A O 1
ATOM 734 N N . SER A 1 90 ? 8.032 -5.946 2.358 1.00 96.69 90 SER A N 1
ATOM 735 C CA . SER A 1 90 ? 9.448 -5.560 2.267 1.00 96.69 90 SER A CA 1
ATOM 736 C C . SER A 1 90 ? 10.273 -6.641 1.576 1.00 96.69 90 SER A C 1
ATOM 738 O O . SER A 1 90 ? 11.062 -6.338 0.684 1.00 96.69 90 SER A O 1
ATOM 740 N N . ARG A 1 91 ? 10.066 -7.913 1.946 1.00 97.12 91 ARG A N 1
ATOM 741 C CA . ARG A 1 91 ? 10.749 -9.045 1.302 1.00 97.12 91 ARG A CA 1
ATOM 742 C C . ARG A 1 91 ? 10.374 -9.155 -0.171 1.00 97.12 91 ARG A C 1
ATOM 744 O O . ARG A 1 91 ? 11.256 -9.368 -0.994 1.00 97.12 91 ARG A O 1
ATOM 751 N N . ALA A 1 92 ? 9.097 -8.961 -0.498 1.00 97.50 92 ALA A N 1
ATOM 752 C CA . ALA A 1 92 ? 8.650 -8.971 -1.882 1.00 97.50 92 ALA A CA 1
ATOM 753 C C . ALA A 1 92 ? 9.282 -7.831 -2.696 1.00 97.50 92 ALA A C 1
ATOM 755 O O . ALA A 1 92 ? 9.781 -8.080 -3.782 1.00 97.50 92 ALA A O 1
ATOM 756 N N . VAL A 1 93 ? 9.344 -6.600 -2.175 1.00 96.75 93 VAL A N 1
ATOM 757 C CA . VAL A 1 93 ? 9.984 -5.472 -2.881 1.00 96.75 93 VAL A CA 1
ATOM 758 C C . VAL A 1 93 ? 11.473 -5.733 -3.129 1.00 96.75 93 VAL A C 1
ATOM 760 O O . VAL A 1 93 ? 11.945 -5.485 -4.235 1.00 96.75 93 VAL A O 1
ATOM 763 N N . VAL A 1 94 ? 12.201 -6.281 -2.149 1.00 96.56 94 VAL A N 1
ATOM 764 C CA . VAL A 1 94 ? 13.623 -6.648 -2.311 1.00 96.56 94 VAL A CA 1
ATOM 765 C C . VAL A 1 94 ? 13.833 -7.623 -3.470 1.00 96.56 94 VAL A C 1
ATOM 767 O O . VAL A 1 94 ? 14.795 -7.483 -4.217 1.00 96.56 94 VAL A O 1
ATOM 770 N N . GLU A 1 95 ? 12.923 -8.578 -3.637 1.00 96.69 95 GLU A N 1
ATOM 771 C CA . GLU A 1 95 ? 12.982 -9.589 -4.694 1.00 96.69 95 GLU A CA 1
ATOM 772 C C . GLU A 1 95 ? 12.462 -9.070 -6.049 1.00 96.69 95 GLU A C 1
ATOM 774 O O . GLU A 1 95 ? 12.981 -9.439 -7.101 1.00 96.69 95 GLU A O 1
ATOM 779 N N . LEU A 1 96 ? 11.440 -8.210 -6.051 1.00 96.38 96 LEU A N 1
ATOM 780 C CA . LEU A 1 96 ? 10.807 -7.707 -7.274 1.00 96.38 96 LEU A CA 1
ATOM 781 C C . LEU A 1 96 ? 11.619 -6.611 -7.962 1.00 96.38 96 LEU A C 1
ATOM 783 O O . LEU A 1 96 ? 11.603 -6.545 -9.188 1.00 96.38 96 LEU A O 1
ATOM 787 N N . MET A 1 97 ? 12.326 -5.762 -7.212 1.00 95.12 97 MET A N 1
ATOM 788 C CA . MET A 1 97 ? 13.084 -4.649 -7.799 1.00 95.12 97 MET A CA 1
ATOM 789 C C . MET A 1 97 ? 14.138 -5.127 -8.820 1.00 95.12 97 MET A C 1
ATOM 791 O O . MET A 1 97 ? 14.094 -4.650 -9.957 1.00 95.12 97 MET A O 1
ATOM 795 N N . PRO A 1 98 ? 14.986 -6.136 -8.523 1.00 93.88 98 PRO A N 1
ATOM 796 C CA . PRO A 1 98 ? 15.913 -6.692 -9.511 1.00 93.88 98 PRO A CA 1
ATOM 797 C C . PRO A 1 98 ? 15.221 -7.324 -10.725 1.00 93.88 98 PRO A C 1
ATOM 799 O O . PRO A 1 98 ? 15.739 -7.247 -11.835 1.00 93.88 98 PRO A O 1
ATOM 802 N N . ARG A 1 99 ? 14.032 -7.922 -10.552 1.00 93.00 99 ARG A N 1
ATOM 803 C CA . ARG A 1 99 ? 13.253 -8.498 -11.669 1.00 93.00 99 ARG A CA 1
ATOM 804 C C . ARG A 1 99 ? 12.732 -7.435 -12.637 1.00 93.00 99 ARG A C 1
ATOM 806 O O . ARG A 1 99 ? 12.411 -7.764 -13.775 1.00 93.00 99 ARG A O 1
ATOM 813 N N . LEU A 1 100 ? 12.647 -6.185 -12.186 1.00 90.31 100 LEU A N 1
ATOM 814 C CA . LEU A 1 100 ? 12.313 -5.020 -13.002 1.00 90.31 100 LEU A CA 1
ATOM 815 C C . LEU A 1 100 ? 13.553 -4.273 -13.517 1.00 90.31 100 LEU A C 1
ATOM 817 O O . LEU A 1 100 ? 13.401 -3.170 -14.036 1.00 90.31 100 LEU A O 1
ATOM 821 N N . ASP A 1 101 ? 14.754 -4.843 -13.364 1.00 92.12 101 ASP A N 1
ATOM 822 C CA . ASP A 1 101 ? 16.029 -4.204 -13.719 1.0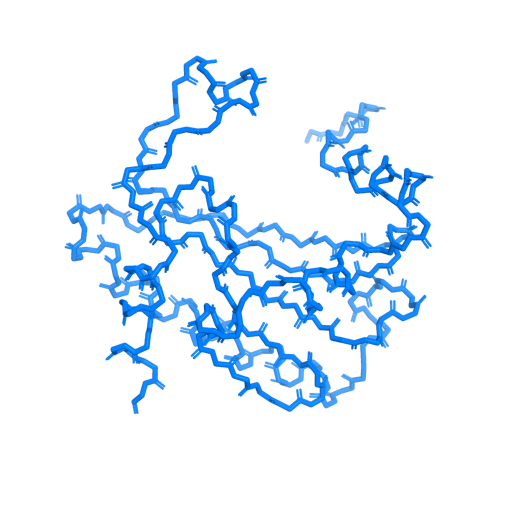0 92.12 101 ASP A CA 1
ATOM 823 C C . ASP A 1 101 ? 16.231 -2.854 -12.998 1.00 92.12 101 ASP A C 1
ATOM 825 O O . ASP A 1 101 ? 16.658 -1.848 -13.569 1.00 92.12 101 ASP A O 1
ATOM 829 N N . ARG A 1 102 ? 15.849 -2.808 -11.712 1.00 93.00 102 ARG A N 1
ATOM 830 C CA . ARG A 1 102 ? 15.978 -1.628 -10.849 1.00 93.00 102 ARG A CA 1
ATOM 831 C C . ARG A 1 102 ? 16.784 -1.935 -9.596 1.00 93.00 102 ARG A C 1
ATOM 833 O O . ARG A 1 102 ? 16.632 -2.987 -8.974 1.00 93.00 102 ARG A O 1
ATOM 840 N N . GLU A 1 103 ? 17.586 -0.961 -9.178 1.00 93.69 103 GLU A N 1
ATOM 841 C CA . GLU A 1 103 ? 18.217 -0.979 -7.861 1.00 93.69 103 GLU A CA 1
ATOM 842 C C . GLU A 1 103 ? 17.169 -0.875 -6.750 1.00 93.69 103 GLU A C 1
ATOM 844 O O . GLU A 1 103 ? 16.118 -0.253 -6.909 1.00 93.69 103 GLU A O 1
ATOM 849 N N . LEU A 1 104 ? 17.462 -1.470 -5.595 1.00 95.31 104 LEU A N 1
ATOM 850 C CA . LEU A 1 104 ? 16.558 -1.440 -4.455 1.00 95.31 104 LEU A CA 1
ATOM 851 C C . LEU A 1 104 ? 16.429 -0.019 -3.887 1.00 95.31 104 LEU A C 1
ATOM 853 O O . LEU A 1 104 ? 17.261 0.432 -3.104 1.00 95.31 104 LEU A O 1
ATOM 857 N N . ALA A 1 105 ? 15.330 0.646 -4.223 1.00 94.25 105 ALA A N 1
ATOM 858 C CA . ALA A 1 105 ? 14.952 1.937 -3.670 1.00 94.25 105 ALA A CA 1
ATOM 859 C C . ALA A 1 105 ? 13.433 2.002 -3.491 1.00 94.25 105 ALA A C 1
ATOM 861 O O . ALA A 1 105 ? 12.672 1.663 -4.398 1.00 94.25 105 ALA A O 1
ATOM 862 N N . TYR A 1 106 ? 12.973 2.422 -2.314 1.00 94.50 106 TYR A N 1
ATOM 863 C CA . TYR A 1 106 ? 11.552 2.562 -2.009 1.00 94.50 106 TYR A CA 1
ATOM 864 C C . TYR A 1 106 ? 11.328 3.536 -0.854 1.00 94.50 106 TYR A C 1
ATOM 866 O O . TYR A 1 106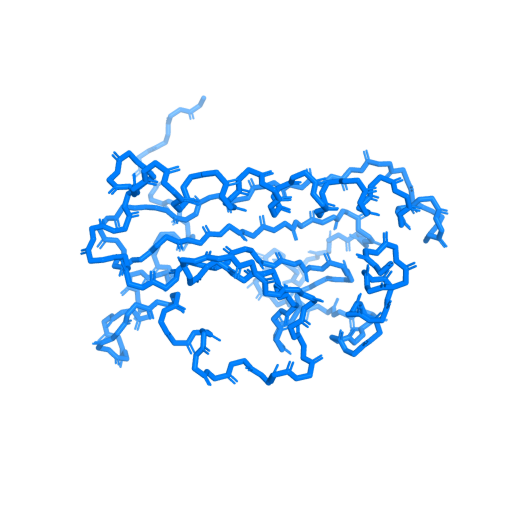 ? 12.165 3.667 0.036 1.00 94.50 106 TYR A O 1
ATOM 874 N N . ASN A 1 107 ? 10.161 4.178 -0.855 1.00 94.31 107 ASN A N 1
ATOM 875 C CA . ASN A 1 107 ? 9.702 5.008 0.251 1.00 94.31 107 ASN A CA 1
ATOM 876 C C . ASN A 1 107 ? 8.566 4.326 1.004 1.00 94.31 107 ASN A C 1
ATOM 878 O O . ASN A 1 107 ? 7.722 3.654 0.408 1.00 94.31 107 ASN A O 1
ATOM 882 N N . TRP A 1 108 ? 8.537 4.581 2.306 1.00 94.25 108 TRP A N 1
ATOM 883 C CA . TRP A 1 108 ? 7.417 4.279 3.182 1.00 94.25 108 TRP A CA 1
ATOM 884 C C . TRP A 1 108 ? 6.777 5.589 3.611 1.00 94.25 108 TRP A C 1
ATOM 886 O O . TRP A 1 108 ? 7.475 6.492 4.073 1.00 94.25 108 TRP A O 1
ATOM 896 N N . ILE A 1 109 ? 5.462 5.691 3.456 1.00 92.81 109 ILE A N 1
ATOM 897 C CA . ILE A 1 109 ? 4.687 6.821 3.964 1.00 92.81 109 ILE A CA 1
ATOM 898 C C . ILE A 1 109 ? 3.647 6.258 4.917 1.00 92.81 109 ILE A C 1
ATOM 900 O O . ILE A 1 109 ? 2.797 5.468 4.519 1.00 92.81 109 ILE A O 1
ATOM 904 N N . ILE A 1 110 ? 3.741 6.649 6.183 1.00 92.56 110 ILE A N 1
ATOM 905 C CA . ILE A 1 110 ? 2.771 6.280 7.209 1.00 92.56 110 ILE A CA 1
ATOM 906 C C . ILE A 1 110 ? 1.805 7.449 7.342 1.00 92.56 110 ILE A C 1
ATOM 908 O O . ILE A 1 110 ? 2.210 8.558 7.687 1.00 92.56 110 ILE A O 1
ATOM 912 N N . HIS A 1 111 ? 0.541 7.188 7.039 1.00 91.38 111 HIS A N 1
ATOM 913 C CA . HIS A 1 111 ? -0.549 8.124 7.237 1.00 91.38 111 HIS A CA 1
ATOM 914 C C . HIS A 1 111 ? -1.168 7.813 8.589 1.00 91.38 111 HIS A C 1
ATOM 916 O O . HIS A 1 111 ? -1.784 6.764 8.765 1.00 91.38 111 HIS A O 1
ATOM 922 N N . GLU A 1 112 ? -0.946 8.695 9.556 1.00 89.38 112 GLU A N 1
ATOM 923 C CA . GLU A 1 112 ? -1.510 8.588 10.894 1.00 89.38 112 GLU A CA 1
ATOM 924 C C . GLU A 1 112 ? -1.926 9.965 11.419 1.00 89.38 112 GLU A C 1
ATOM 926 O O . GLU A 1 112 ? -1.484 11.004 10.925 1.00 89.38 112 GLU A O 1
ATOM 931 N N . GLY A 1 113 ? -2.779 9.960 12.436 1.00 84.38 113 GLY A N 1
ATOM 932 C CA . GLY A 1 113 ? -3.232 11.139 13.154 1.00 84.38 113 GLY A CA 1
ATOM 933 C C . GLY A 1 113 ? -4.715 11.434 12.992 1.00 84.38 113 GLY A C 1
ATOM 934 O O . GLY A 1 113 ? -5.503 10.590 12.559 1.00 84.38 113 GLY A O 1
ATOM 935 N N . ASP A 1 114 ? -5.090 12.680 13.286 1.00 77.94 114 ASP A N 1
ATOM 936 C CA . ASP A 1 114 ? -6.478 13.170 13.254 1.00 77.94 114 ASP A CA 1
ATOM 937 C C . ASP A 1 114 ? -7.085 13.233 11.835 1.00 77.94 114 ASP A C 1
ATOM 939 O O . ASP A 1 114 ? -8.116 13.870 11.616 1.00 77.94 114 ASP A O 1
ATOM 943 N N . LEU A 1 115 ? -6.461 12.566 10.865 1.00 71.25 115 LEU A N 1
ATOM 944 C CA . LEU A 1 115 ? -6.890 12.375 9.479 1.00 71.25 115 LEU A CA 1
ATOM 945 C C . LEU A 1 115 ? -7.949 11.270 9.343 1.00 71.25 115 LEU A C 1
ATOM 947 O O . LEU A 1 115 ? -8.558 11.102 8.288 1.00 71.25 115 LEU A O 1
ATOM 951 N N . GLY A 1 116 ? -8.243 10.577 10.446 1.00 62.94 116 GLY A N 1
ATOM 952 C CA . GLY A 1 116 ? -9.414 9.721 10.591 1.00 62.94 116 GLY A CA 1
ATOM 953 C C . GLY A 1 116 ? -9.171 8.244 10.314 1.00 62.94 116 GLY A C 1
ATOM 954 O O . GLY A 1 116 ? -10.132 7.493 10.366 1.00 62.94 116 GLY A O 1
ATOM 955 N N . GLY A 1 117 ? -7.938 7.813 10.054 1.00 80.69 117 GLY A N 1
ATOM 956 C CA . GLY A 1 117 ? -7.599 6.399 9.935 1.00 80.69 117 GLY A CA 1
ATOM 957 C C . GLY A 1 117 ? -6.148 6.188 9.513 1.00 80.69 117 GLY A C 1
ATOM 958 O O . GLY A 1 117 ? -5.548 7.070 8.901 1.00 80.69 117 GLY A O 1
ATOM 959 N N . MET A 1 118 ? -5.575 5.043 9.893 1.00 89.44 118 MET A N 1
ATOM 960 C CA . MET A 1 118 ? -4.157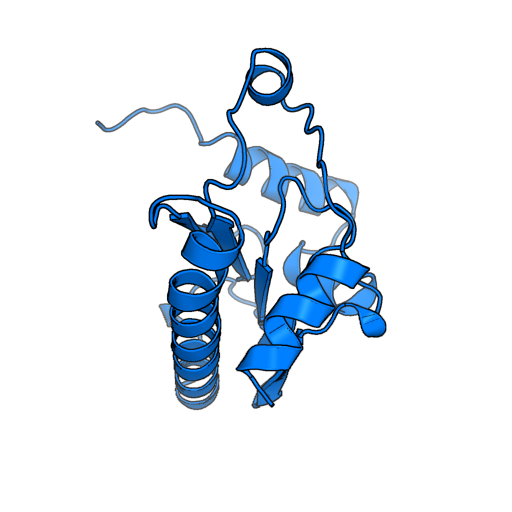 4.744 9.673 1.00 89.44 118 MET A CA 1
ATOM 961 C C . MET A 1 118 ? -3.955 3.773 8.513 1.00 89.44 118 MET A C 1
ATOM 963 O O . MET A 1 118 ? -4.590 2.716 8.445 1.00 89.44 118 MET A O 1
ATOM 967 N N . TYR A 1 119 ? -3.046 4.133 7.613 1.00 93.69 119 TYR A N 1
ATOM 968 C CA . TYR A 1 119 ? -2.608 3.292 6.506 1.00 93.69 119 TYR A CA 1
ATOM 969 C C . TYR A 1 119 ? -1.158 3.602 6.136 1.00 93.69 119 TYR A C 1
ATOM 971 O O . TYR A 1 119 ? -0.571 4.593 6.572 1.00 93.69 119 TYR A O 1
ATOM 979 N N . VAL A 1 120 ? -0.557 2.727 5.339 1.00 95.25 120 VAL A N 1
ATOM 980 C CA . VAL A 1 120 ? 0.846 2.832 4.943 1.00 95.25 120 VAL A CA 1
ATOM 981 C C . VAL A 1 120 ? 0.959 2.678 3.433 1.00 95.25 120 VAL A C 1
ATOM 983 O O . VAL A 1 120 ? 0.524 1.656 2.914 1.00 95.25 120 VAL A O 1
ATOM 986 N N . GLU A 1 121 ? 1.544 3.653 2.733 1.00 95.75 121 GLU A N 1
ATOM 987 C CA . GLU A 1 121 ? 1.920 3.539 1.315 1.00 95.75 121 GLU A CA 1
ATOM 988 C C . GLU A 1 121 ? 3.366 3.023 1.201 1.00 95.75 121 GLU A C 1
ATOM 990 O O . GLU A 1 121 ? 4.287 3.547 1.837 1.00 95.75 121 GLU A O 1
ATOM 995 N N . ILE A 1 122 ? 3.571 2.023 0.344 1.00 96.94 122 ILE A N 1
ATOM 996 C CA . ILE A 1 122 ? 4.876 1.503 -0.063 1.00 96.94 122 ILE A CA 1
ATOM 997 C C . ILE A 1 122 ? 5.082 1.876 -1.523 1.00 96.94 122 ILE A C 1
ATOM 999 O O . ILE A 1 122 ? 4.302 1.497 -2.397 1.00 96.94 122 ILE A O 1
ATOM 1003 N N . LEU A 1 123 ? 6.142 2.631 -1.789 1.00 94.75 123 LEU A N 1
ATOM 1004 C CA . LEU A 1 123 ? 6.359 3.300 -3.065 1.00 94.75 123 LEU A CA 1
ATOM 1005 C C . LEU A 1 123 ? 7.753 2.976 -3.625 1.00 94.75 123 LEU A C 1
ATOM 1007 O O . LEU A 1 123 ? 8.677 3.779 -3.447 1.00 94.75 123 LEU A O 1
ATOM 1011 N N . PRO A 1 124 ? 7.928 1.824 -4.299 1.00 94.88 124 PRO A N 1
ATOM 1012 C CA . PRO A 1 124 ? 9.196 1.464 -4.928 1.00 94.88 124 PRO A CA 1
ATOM 1013 C C . PRO A 1 124 ? 9.566 2.406 -6.082 1.00 94.88 124 PRO A C 1
ATOM 1015 O O . PRO A 1 124 ? 8.705 2.909 -6.804 1.00 94.88 124 PRO A O 1
ATOM 1018 N N . TRP A 1 125 ? 10.851 2.702 -6.258 1.00 92.56 125 TRP A N 1
ATOM 1019 C CA . TRP A 1 125 ? 11.345 3.580 -7.323 1.00 92.56 125 TRP A CA 1
ATOM 1020 C C . TRP A 1 125 ? 11.476 2.812 -8.644 1.00 92.56 125 TRP A C 1
ATOM 1022 O O . TRP A 1 125 ? 12.563 2.459 -9.088 1.00 92.56 125 TRP A O 1
ATOM 1032 N N . THR A 1 126 ? 10.343 2.491 -9.266 1.00 88.88 126 THR A N 1
ATOM 1033 C CA . THR A 1 126 ? 10.301 1.672 -10.492 1.00 88.88 126 THR A CA 1
ATOM 1034 C C . THR A 1 126 ? 10.422 2.481 -11.783 1.00 88.88 126 THR A C 1
ATOM 1036 O O . THR A 1 126 ? 10.686 1.922 -12.848 1.00 88.88 126 THR A O 1
ATOM 1039 N N . GLN A 1 127 ? 10.196 3.790 -11.708 1.00 86.06 127 GLN A N 1
ATOM 1040 C CA . GLN A 1 127 ? 10.214 4.708 -12.841 1.00 86.06 127 GLN A CA 1
ATOM 1041 C C . GLN A 1 127 ? 10.683 6.091 -12.385 1.00 86.06 127 GLN A C 1
ATOM 1043 O O . GLN A 1 127 ? 10.436 6.482 -11.242 1.00 86.06 127 GLN A O 1
ATOM 1048 N N . GLU A 1 128 ? 11.327 6.818 -13.295 1.00 82.75 128 GLU A N 1
ATOM 1049 C CA . GLU A 1 128 ? 11.742 8.198 -13.058 1.00 82.75 128 GLU A CA 1
ATOM 1050 C C . GLU A 1 128 ? 10.522 9.112 -12.946 1.00 82.75 128 GLU A C 1
ATOM 1052 O O . GLU A 1 128 ? 9.570 8.995 -13.719 1.00 82.75 128 GLU A O 1
ATOM 1057 N N . MET A 1 129 ? 10.552 10.028 -11.979 1.00 77.69 129 MET A N 1
ATOM 1058 C CA . MET A 1 129 ? 9.534 11.069 -11.850 1.00 77.69 129 MET A CA 1
ATOM 1059 C C . MET A 1 129 ? 9.925 12.278 -12.694 1.00 77.69 129 MET A C 1
ATOM 1061 O O . MET A 1 129 ? 10.996 12.853 -12.500 1.00 77.69 129 MET A O 1
ATOM 1065 N N . GLY A 1 130 ? 9.055 12.672 -13.620 1.00 77.44 130 GLY A N 1
ATOM 1066 C CA . GLY A 1 130 ? 9.229 13.840 -14.470 1.00 77.44 130 GLY A CA 1
ATOM 1067 C C . GLY A 1 130 ? 8.451 15.061 -13.974 1.00 77.44 130 GLY A C 1
ATOM 1068 O O . GLY A 1 130 ? 7.972 15.134 -12.840 1.00 77.44 130 GLY A O 1
ATOM 1069 N N . GLY A 1 131 ? 8.316 16.056 -14.855 1.00 76.69 131 GLY A N 1
ATOM 1070 C CA . GLY A 1 131 ? 7.602 17.300 -14.547 1.00 76.69 131 GLY A CA 1
ATOM 1071 C C . GLY A 1 131 ? 6.101 17.113 -14.287 1.00 76.69 131 GLY A C 1
ATOM 1072 O O . GLY A 1 131 ? 5.524 17.865 -13.507 1.00 76.69 131 GLY A O 1
ATOM 1073 N N . TYR A 1 132 ? 5.465 16.095 -14.878 1.00 75.88 132 TYR A N 1
ATOM 1074 C CA . TYR A 1 132 ? 4.051 15.793 -14.627 1.00 75.88 132 TYR A CA 1
ATOM 1075 C C . TYR A 1 132 ? 3.813 15.334 -13.187 1.00 75.88 132 TYR A C 1
ATOM 1077 O O . TYR A 1 132 ? 2.885 15.811 -12.532 1.00 75.88 132 TYR A O 1
ATOM 1085 N N . GLU A 1 133 ? 4.698 14.494 -12.655 1.00 77.06 133 GLU A N 1
ATOM 1086 C CA . GLU A 1 133 ? 4.623 14.003 -11.282 1.00 77.06 133 GLU A CA 1
ATOM 1087 C C . GLU A 1 133 ? 4.815 15.140 -10.274 1.00 77.06 133 GLU A C 1
ATOM 1089 O O . GLU A 1 133 ? 4.148 15.164 -9.239 1.00 77.06 133 GLU A O 1
ATOM 1094 N N . GLN A 1 134 ? 5.645 16.138 -10.604 1.00 75.69 134 GLN A N 1
ATOM 1095 C CA . GLN A 1 134 ? 5.787 17.357 -9.797 1.00 75.69 134 GLN A CA 1
ATOM 1096 C C . GLN A 1 134 ? 4.503 18.202 -9.767 1.00 75.69 134 GLN A C 1
ATOM 1098 O O . GLN A 1 134 ? 4.228 18.869 -8.770 1.00 75.69 134 GLN A O 1
ATOM 1103 N N . LEU A 1 135 ? 3.680 18.129 -10.817 1.00 79.12 135 LEU A N 1
ATOM 1104 C CA . LEU A 1 135 ? 2.351 18.746 -10.867 1.00 79.12 135 LEU A CA 1
ATOM 1105 C C . LEU A 1 135 ? 1.265 17.882 -10.195 1.00 79.12 135 LEU A C 1
ATOM 1107 O O . LEU A 1 135 ? 0.132 18.333 -10.031 1.00 79.12 135 LEU A O 1
ATOM 1111 N N . GLY A 1 136 ? 1.601 16.670 -9.745 1.00 75.19 136 GLY A N 1
ATOM 1112 C CA . GLY A 1 136 ? 0.670 15.721 -9.128 1.00 75.19 136 GLY A CA 1
ATOM 1113 C C . GLY A 1 136 ? -0.084 14.836 -10.125 1.00 75.19 136 GLY A C 1
ATOM 1114 O O . GLY A 1 136 ? -1.072 14.212 -9.744 1.00 75.19 136 GLY A O 1
ATOM 1115 N N . ILE A 1 137 ? 0.364 14.775 -11.382 1.00 79.75 137 ILE A N 1
ATOM 1116 C CA . ILE A 1 137 ? -0.160 13.870 -12.410 1.00 79.75 137 ILE A CA 1
ATOM 1117 C C . ILE A 1 137 ? 0.774 12.664 -12.497 1.00 79.75 137 ILE A C 1
ATOM 1119 O O . ILE A 1 137 ? 1.976 12.825 -12.675 1.00 79.75 137 ILE A O 1
ATOM 1123 N N . PHE A 1 138 ? 0.225 11.457 -12.385 1.00 83.00 138 PHE A N 1
ATOM 1124 C CA . PHE A 1 138 ? 1.014 10.227 -12.376 1.00 83.00 138 PHE A CA 1
ATOM 1125 C C . PHE A 1 138 ? 0.733 9.396 -13.625 1.00 83.00 138 PHE A C 1
ATOM 1127 O O . PHE A 1 138 ? -0.421 9.075 -13.909 1.00 83.00 138 PHE A O 1
ATOM 1134 N N . LEU A 1 139 ? 1.788 9.017 -14.348 1.00 83.69 139 LEU A N 1
ATOM 1135 C CA . LEU A 1 139 ? 1.716 8.038 -15.430 1.00 83.69 139 LEU A CA 1
ATOM 1136 C C . LEU A 1 139 ? 2.256 6.705 -14.924 1.00 83.69 139 LEU A C 1
ATOM 1138 O O . LEU A 1 139 ? 3.441 6.584 -14.632 1.00 83.69 139 LEU A O 1
ATOM 1142 N N . CYS A 1 140 ? 1.401 5.692 -14.814 1.00 87.12 140 CYS A N 1
ATOM 1143 C CA . CYS A 1 140 ? 1.830 4.363 -14.397 1.00 87.12 140 CYS A CA 1
ATOM 1144 C C . CYS A 1 140 ? 2.011 3.450 -15.612 1.00 87.12 140 CYS A C 1
ATOM 1146 O O . CYS A 1 140 ? 1.062 3.202 -16.350 1.00 87.12 140 CYS A O 1
ATOM 1148 N N . GLN A 1 141 ? 3.223 2.925 -15.811 1.00 85.75 141 GLN A N 1
ATOM 1149 C CA . GLN A 1 141 ? 3.535 2.017 -16.928 1.00 85.75 141 GLN A CA 1
ATOM 1150 C C . GLN A 1 141 ? 3.123 0.558 -16.676 1.00 85.75 141 GLN A C 1
ATOM 1152 O O . GLN A 1 141 ? 3.485 -0.333 -17.440 1.00 85.75 141 GLN A O 1
ATOM 1157 N N . ASN A 1 142 ? 2.403 0.292 -15.588 1.00 89.88 142 ASN A N 1
ATOM 1158 C CA . ASN A 1 142 ? 1.947 -1.041 -15.231 1.00 89.88 142 ASN A CA 1
ATOM 1159 C C . ASN A 1 142 ? 0.537 -0.967 -14.635 1.00 89.88 142 ASN A C 1
ATOM 1161 O O . ASN A 1 142 ? 0.061 0.110 -14.281 1.00 89.88 142 ASN A O 1
ATOM 1165 N N . THR A 1 143 ? -0.130 -2.108 -14.520 1.00 94.56 143 THR A N 1
ATOM 1166 C CA . THR A 1 143 ? -1.509 -2.182 -14.040 1.00 94.56 143 THR A CA 1
ATOM 1167 C C . THR A 1 143 ? -1.579 -2.747 -12.616 1.00 94.56 143 THR A C 1
ATOM 1169 O O . THR A 1 143 ? -0.661 -3.472 -12.192 1.00 94.56 143 THR A O 1
ATOM 1172 N N . PRO A 1 144 ? -2.639 -2.428 -11.847 1.00 96.50 144 PRO A N 1
ATOM 1173 C CA . PRO A 1 144 ? -2.856 -3.026 -10.535 1.00 96.50 144 PRO A CA 1
ATOM 1174 C C . PRO A 1 144 ? -2.843 -4.561 -10.572 1.00 96.50 144 PRO A C 1
ATOM 1176 O O . PRO A 1 144 ? -2.147 -5.180 -9.770 1.00 96.50 144 PRO A O 1
ATOM 1179 N N . GLU A 1 145 ? -3.510 -5.173 -11.554 1.00 96.81 145 GLU A N 1
ATOM 1180 C CA . GLU A 1 145 ? -3.594 -6.626 -11.770 1.00 96.81 145 GLU A CA 1
ATOM 1181 C C . GLU A 1 145 ? -2.201 -7.260 -11.833 1.00 96.81 145 GLU A C 1
ATOM 1183 O O . GLU A 1 145 ? -1.917 -8.261 -11.171 1.00 96.81 145 GLU A O 1
ATOM 1188 N N . THR A 1 146 ? -1.310 -6.651 -12.616 1.00 96.12 146 THR A N 1
ATOM 1189 C CA . THR A 1 146 ? 0.048 -7.154 -12.826 1.00 96.12 146 THR A CA 1
ATOM 1190 C C . THR A 1 146 ? 0.880 -7.029 -11.552 1.00 96.12 146 THR A C 1
ATOM 1192 O O . THR A 1 146 ? 1.575 -7.971 -11.171 1.00 96.12 146 THR A O 1
ATOM 1195 N N . SER A 1 147 ? 0.767 -5.907 -10.834 1.00 96.50 147 SER A N 1
ATOM 1196 C CA . SER A 1 147 ? 1.478 -5.721 -9.560 1.00 96.50 147 SER A CA 1
ATOM 1197 C C . SER A 1 147 ? 1.002 -6.715 -8.500 1.00 96.50 147 SER A C 1
ATOM 1199 O O . SER A 1 147 ? 1.818 -7.320 -7.807 1.00 96.50 147 SER A O 1
ATOM 1201 N N . VAL A 1 148 ? -0.308 -6.955 -8.410 1.00 97.62 148 VAL A N 1
ATOM 1202 C CA . VAL A 1 148 ? -0.888 -7.944 -7.488 1.00 97.62 148 VAL A CA 1
ATOM 1203 C C . VAL A 1 148 ? -0.368 -9.340 -7.796 1.00 97.62 148 VAL A C 1
ATOM 1205 O O . VAL A 1 148 ? 0.001 -10.068 -6.874 1.00 97.62 148 VAL A O 1
ATOM 1208 N N . LYS A 1 149 ? -0.309 -9.712 -9.080 1.00 96.75 149 LYS A N 1
ATOM 1209 C CA . LYS A 1 149 ? 0.238 -10.998 -9.518 1.00 96.75 149 LYS A CA 1
ATOM 1210 C C . LYS A 1 149 ? 1.686 -11.167 -9.056 1.00 96.75 149 LYS A C 1
ATOM 1212 O O . LYS A 1 149 ? 1.990 -12.166 -8.412 1.00 96.75 149 LYS A O 1
ATOM 1217 N N . HIS A 1 150 ? 2.537 -10.172 -9.299 1.00 96.19 150 HIS A N 1
ATOM 1218 C CA . HIS A 1 150 ? 3.936 -10.195 -8.867 1.00 96.19 150 HIS A CA 1
ATOM 1219 C C . HIS A 1 150 ? 4.094 -10.364 -7.355 1.00 96.19 150 HIS A C 1
ATOM 1221 O O . HIS A 1 150 ? 4.915 -11.159 -6.904 1.00 96.19 150 HIS A O 1
ATOM 1227 N N . TYR A 1 151 ? 3.294 -9.650 -6.561 1.00 97.44 151 TYR A N 1
ATOM 1228 C CA . TYR A 1 151 ? 3.329 -9.806 -5.111 1.00 97.44 151 TYR A CA 1
ATOM 1229 C C . TYR A 1 151 ? 2.866 -11.195 -4.664 1.00 97.44 151 TYR A C 1
ATOM 1231 O O . TYR A 1 151 ? 3.517 -11.816 -3.824 1.00 97.44 151 TYR A O 1
ATOM 1239 N N . ARG A 1 152 ? 1.760 -11.702 -5.218 1.00 97.25 152 ARG A N 1
ATOM 1240 C CA . ARG A 1 152 ? 1.215 -13.016 -4.849 1.00 97.25 152 ARG A CA 1
ATOM 1241 C C . ARG A 1 152 ? 2.163 -14.160 -5.209 1.00 97.25 152 ARG A C 1
ATOM 1243 O O . ARG A 1 152 ? 2.285 -15.081 -4.415 1.00 97.25 152 ARG A O 1
ATOM 1250 N N . GLU A 1 153 ? 2.884 -14.080 -6.326 1.00 96.12 153 GLU A N 1
ATOM 1251 C CA . GLU A 1 153 ? 3.902 -15.075 -6.714 1.00 96.12 153 GLU A CA 1
ATOM 1252 C C . GLU A 1 153 ? 5.012 -15.269 -5.665 1.00 96.12 153 GLU A C 1
ATOM 1254 O O . GLU A 1 153 ? 5.656 -16.313 -5.653 1.00 96.12 153 GLU A O 1
ATOM 1259 N N . LEU A 1 154 ? 5.246 -14.282 -4.794 1.00 94.69 154 LEU A N 1
ATOM 1260 C CA . LEU A 1 154 ? 6.283 -14.324 -3.756 1.00 94.69 154 LEU A CA 1
ATOM 1261 C C . LEU A 1 154 ? 5.752 -14.586 -2.342 1.00 94.69 154 LEU A C 1
ATOM 1263 O O . LEU A 1 154 ? 6.539 -14.838 -1.429 1.00 94.69 154 LEU A O 1
ATOM 1267 N N . LEU A 1 155 ? 4.443 -14.431 -2.140 1.00 90.50 155 LEU A N 1
ATOM 1268 C CA . LEU A 1 155 ? 3.795 -14.441 -0.823 1.00 90.50 155 LEU A CA 1
ATOM 1269 C C . LEU A 1 155 ? 2.912 -15.671 -0.580 1.00 90.50 155 LEU A C 1
ATOM 1271 O O . LEU A 1 155 ? 2.447 -15.849 0.554 1.00 90.50 155 LEU A O 1
ATOM 1275 N N . LEU A 1 156 ? 2.676 -16.462 -1.630 1.00 63.03 156 LEU A N 1
ATOM 1276 C CA . LEU A 1 156 ? 2.075 -17.797 -1.605 1.00 63.03 156 LEU A CA 1
ATOM 1277 C C . LEU A 1 156 ? 3.150 -18.858 -1.346 1.00 63.03 156 LEU A C 1
ATOM 1279 O O . LEU A 1 156 ? 2.848 -19.786 -0.564 1.00 63.03 156 LEU A O 1
#

pLDDT: mean 89.84, std 9.04, range [45.88, 98.12]

Secondary structure (DSSP, 8-state):
---SSPPHHHHHHHHHHHHHSS-HHHHHHHHS-GGGEEEE-STTEEEE--TT-SSTT-EEEEES--TT--GGGS-HHHHHHHHHHHHHHHHHHHHHHHHTT--S-EEEEEE-STTSS-EEEEEE--S---HHHHTT----SS-HHHHHHHHHHHH-

Sequence (156 aa):
MHTNIKPRRVEEDEGFRQNFGQNFSDYILRENPGEYTIKEYGHGVRLIVPYFMRRPLHAMIVVADNSSGYLHHLSKATLNYLCLAVRDVSRAVVELMPRLDRELAYNWIIHEGDLGGMYVEILPWTQEMGGYEQLGIFLCQNTPETSVKHYRELLL